Protein AF-A0A0E2ZHQ4-F1 (afdb_monomer_lite)

Organism: NCBI:txid314279

Structure (mmCIF, N/CA/C/O backbone):
data_AF-A0A0E2ZHQ4-F1
#
_entry.id   AF-A0A0E2ZHQ4-F1
#
loop_
_atom_site.group_PDB
_atom_site.id
_atom_site.type_symbol
_atom_site.label_atom_id
_atom_site.label_alt_id
_atom_site.label_comp_id
_atom_site.label_asym_id
_atom_site.label_entity_id
_atom_site.label_seq_id
_atom_site.pdbx_PDB_ins_code
_atom_site.Cartn_x
_atom_site.Cartn_y
_atom_site.Cartn_z
_atom_site.occupancy
_atom_site.B_iso_or_equiv
_atom_site.auth_seq_id
_atom_site.auth_comp_id
_atom_site.auth_asym_id
_atom_site.auth_atom_id
_atom_site.pdbx_PDB_model_num
ATOM 1 N N . ASP A 1 1 ? 1.104 2.412 -26.056 1.00 55.1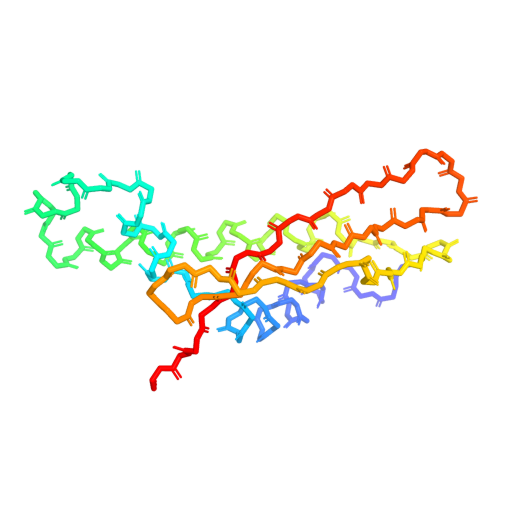2 1 ASP A N 1
ATOM 2 C CA . ASP A 1 1 ? 0.575 2.002 -24.739 1.00 55.12 1 ASP A CA 1
ATOM 3 C C . ASP A 1 1 ? -0.666 1.141 -24.895 1.00 55.12 1 ASP A C 1
ATOM 5 O O . ASP A 1 1 ? -1.694 1.639 -25.334 1.00 55.12 1 ASP A O 1
ATOM 9 N N . GLU A 1 2 ? -0.564 -0.157 -24.598 1.00 70.81 2 GLU A N 1
ATOM 10 C CA . GLU A 1 2 ? -1.557 -1.171 -25.008 1.00 70.81 2 GLU A CA 1
ATOM 11 C C . GLU A 1 2 ? -2.869 -1.199 -24.201 1.00 70.81 2 GLU A C 1
ATOM 13 O O . GLU A 1 2 ? -3.868 -1.688 -24.716 1.00 70.81 2 GLU A O 1
ATOM 18 N N . LEU A 1 3 ? -2.917 -0.675 -22.967 1.00 82.81 3 LEU A N 1
ATOM 19 C CA . LEU A 1 3 ? -4.096 -0.833 -22.086 1.00 82.81 3 LEU A CA 1
ATOM 20 C C . LEU A 1 3 ? -4.887 0.459 -21.801 1.00 82.81 3 LEU A C 1
ATOM 22 O O . LEU A 1 3 ? -6.056 0.393 -21.413 1.00 82.81 3 LEU A O 1
ATOM 26 N N . GLY A 1 4 ? -4.276 1.640 -21.958 1.00 90.81 4 GLY A N 1
ATOM 27 C CA . GLY A 1 4 ? -4.854 2.916 -21.505 1.00 90.81 4 GLY A CA 1
ATOM 28 C C . GLY A 1 4 ? -5.146 2.965 -19.991 1.00 90.81 4 GLY A C 1
ATOM 29 O O . GLY A 1 4 ? -4.977 1.985 -19.268 1.00 90.81 4 GLY A O 1
ATOM 30 N N . TYR A 1 5 ? -5.600 4.111 -19.470 1.00 92.88 5 TYR A N 1
ATOM 31 C CA . TYR A 1 5 ? -5.848 4.264 -18.023 1.00 92.88 5 TYR A CA 1
ATOM 32 C C . TYR A 1 5 ? -6.898 3.279 -17.485 1.00 92.88 5 TYR A C 1
ATOM 34 O O . TYR A 1 5 ? -6.701 2.664 -16.440 1.00 92.88 5 TYR A O 1
ATOM 42 N N . ARG A 1 6 ? -7.999 3.081 -18.223 1.00 94.06 6 ARG A N 1
ATOM 43 C CA . ARG A 1 6 ? -9.069 2.161 -17.817 1.00 94.06 6 ARG A CA 1
ATOM 44 C C . ARG A 1 6 ? -8.594 0.707 -17.760 1.00 94.06 6 ARG A C 1
ATOM 46 O O . ARG A 1 6 ? -8.867 0.039 -16.770 1.00 94.06 6 ARG A O 1
ATOM 53 N N . GLY A 1 7 ? -7.855 0.236 -18.766 1.00 94.88 7 GLY A N 1
ATOM 54 C CA . GLY A 1 7 ? -7.308 -1.122 -18.743 1.00 94.88 7 GLY A CA 1
ATOM 55 C C . GLY A 1 7 ? -6.313 -1.314 -17.597 1.00 94.88 7 GLY A C 1
ATOM 56 O O . GLY A 1 7 ? -6.322 -2.349 -16.936 1.00 94.88 7 GLY A O 1
ATOM 57 N N . ARG A 1 8 ? -5.515 -0.286 -17.274 1.00 95.00 8 ARG A N 1
ATOM 58 C CA . ARG A 1 8 ? -4.638 -0.312 -16.093 1.00 95.00 8 ARG A CA 1
ATOM 59 C C . ARG A 1 8 ? -5.409 -0.337 -14.7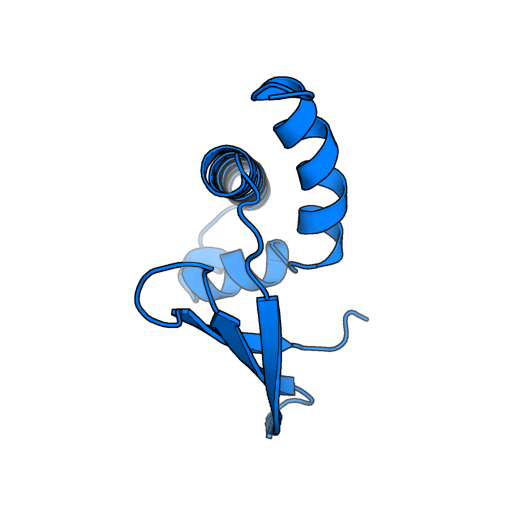75 1.00 95.00 8 ARG A C 1
ATOM 61 O O . ARG A 1 8 ? -5.015 -1.075 -13.880 1.00 95.00 8 ARG A O 1
ATOM 68 N N . LEU A 1 9 ? -6.510 0.405 -14.641 1.00 95.88 9 LEU A N 1
ATOM 69 C CA . LEU A 1 9 ? -7.388 0.306 -13.466 1.00 95.88 9 LEU A CA 1
ATOM 70 C C . LEU A 1 9 ? -7.930 -1.118 -13.287 1.00 95.88 9 LEU A C 1
ATOM 72 O O . LEU A 1 9 ? -7.877 -1.664 -12.182 1.00 95.88 9 LEU A O 1
ATOM 76 N N . GLU A 1 10 ? -8.430 -1.720 -14.367 1.00 95.94 10 GLU A N 1
ATOM 77 C CA . GLU A 1 10 ? -8.970 -3.085 -14.365 1.00 95.94 10 GLU A CA 1
ATOM 78 C C . GLU A 1 10 ? -7.886 -4.112 -13.990 1.00 95.94 10 GLU A C 1
ATOM 80 O O . GLU A 1 10 ? -8.135 -4.990 -13.163 1.00 95.94 10 GLU A O 1
ATOM 85 N N . LEU A 1 11 ? -6.659 -3.943 -14.497 1.00 94.62 11 LEU A N 1
ATOM 86 C CA . LEU A 1 11 ? -5.505 -4.780 -14.156 1.00 94.62 11 LEU A CA 1
ATOM 87 C C . LEU A 1 11 ? -5.053 -4.615 -12.693 1.00 94.62 11 LEU A C 1
ATOM 89 O O . LEU A 1 11 ? -4.788 -5.603 -12.008 1.00 94.62 11 LEU A O 1
ATOM 93 N N . MET A 1 12 ? -4.961 -3.376 -12.201 1.00 95.44 12 MET A N 1
ATOM 94 C CA . MET A 1 12 ? -4.427 -3.072 -10.867 1.00 95.44 12 MET A CA 1
ATOM 95 C C . MET A 1 12 ? -5.400 -3.434 -9.745 1.00 95.44 12 MET A C 1
ATOM 97 O O . MET A 1 12 ? -4.965 -3.824 -8.662 1.00 95.44 12 MET A O 1
ATOM 101 N N . THR A 1 13 ? -6.710 -3.350 -9.989 1.00 97.00 13 THR A N 1
ATOM 102 C CA . THR A 1 13 ? -7.749 -3.620 -8.981 1.00 97.00 13 THR A CA 1
ATOM 103 C C . THR A 1 13 ? -7.549 -4.953 -8.236 1.00 97.00 13 THR A C 1
ATOM 105 O O . THR A 1 13 ? -7.414 -4.928 -7.008 1.00 97.00 13 THR A O 1
ATOM 108 N N . PRO A 1 14 ? -7.487 -6.127 -8.901 1.00 97.12 14 PRO A N 1
ATOM 109 C CA . PRO A 1 14 ? -7.306 -7.403 -8.206 1.00 97.12 14 PRO A CA 1
ATOM 110 C C . PRO A 1 14 ? -5.921 -7.553 -7.558 1.00 97.12 14 PRO A C 1
ATOM 112 O O . PRO A 1 14 ? -5.795 -8.254 -6.554 1.00 97.12 14 PRO A O 1
ATOM 115 N N . ILE A 1 15 ? -4.889 -6.899 -8.102 1.00 96.00 15 ILE A N 1
ATOM 116 C CA . ILE A 1 15 ? -3.519 -6.954 -7.575 1.00 96.00 15 ILE A CA 1
ATOM 117 C C . ILE A 1 15 ? -3.442 -6.202 -6.247 1.00 96.00 15 ILE A C 1
ATOM 119 O O . ILE A 1 15 ? -2.989 -6.763 -5.247 1.00 96.00 15 ILE A O 1
ATOM 123 N N . ILE A 1 16 ? -3.924 -4.958 -6.208 1.00 96.19 16 ILE A N 1
ATOM 124 C CA . ILE A 1 16 ? -3.923 -4.134 -4.996 1.00 96.19 16 ILE A CA 1
ATOM 125 C C . ILE A 1 16 ? -4.817 -4.758 -3.926 1.00 96.19 16 ILE A C 1
ATOM 127 O O . ILE A 1 16 ? -4.379 -4.898 -2.788 1.00 96.19 16 ILE A O 1
ATOM 131 N N . ASN A 1 17 ? -6.008 -5.240 -4.297 1.00 95.38 17 ASN A N 1
ATOM 132 C CA . ASN A 1 17 ? -6.923 -5.890 -3.355 1.00 95.38 17 ASN A CA 1
ATOM 133 C C . ASN A 1 17 ? -6.341 -7.147 -2.689 1.00 95.38 17 ASN A C 1
ATOM 135 O O . ASN A 1 17 ? -6.757 -7.480 -1.584 1.00 95.38 17 ASN A O 1
ATOM 139 N N . ARG A 1 18 ? -5.412 -7.854 -3.346 1.00 94.94 18 ARG A N 1
ATOM 140 C CA . ARG A 1 18 ? -4.758 -9.052 -2.794 1.00 94.94 18 ARG A CA 1
ATOM 141 C C . ARG A 1 18 ? -3.491 -8.732 -2.004 1.00 94.94 18 ARG A C 1
ATOM 143 O O . ARG A 1 18 ? -3.175 -9.433 -1.052 1.00 94.94 18 ARG A O 1
ATOM 150 N N . SER A 1 19 ? -2.730 -7.738 -2.450 1.00 94.12 19 SER A N 1
ATOM 151 C CA . SER A 1 19 ? -1.392 -7.448 -1.918 1.00 94.12 19 SER A CA 1
ATOM 152 C C . SER A 1 19 ? -1.390 -6.465 -0.751 1.00 94.12 19 SER A C 1
ATOM 154 O O . SER A 1 19 ? -0.446 -6.473 0.034 1.00 94.12 19 SER A O 1
ATOM 156 N N . HIS A 1 20 ? -2.421 -5.626 -0.629 1.00 95.50 20 HIS A N 1
ATOM 157 C CA . HIS A 1 20 ? -2.511 -4.602 0.405 1.00 95.50 20 HIS A CA 1
ATOM 158 C C . HIS A 1 20 ? -3.709 -4.874 1.319 1.00 95.50 20 HIS A C 1
ATOM 160 O O . HIS A 1 20 ? -4.857 -4.838 0.872 1.00 95.50 20 HIS A O 1
ATOM 166 N N . ASP A 1 21 ? -3.455 -5.070 2.615 1.00 96.12 21 ASP A N 1
ATOM 167 C CA . ASP A 1 21 ? -4.507 -5.073 3.638 1.00 96.12 21 ASP A CA 1
ATOM 168 C C . ASP A 1 21 ? -4.967 -3.629 3.899 1.00 96.12 21 ASP A C 1
ATOM 170 O O . ASP A 1 21 ? -4.559 -2.968 4.857 1.00 96.12 21 ASP A O 1
ATOM 174 N N . ILE A 1 22 ? -5.790 -3.117 2.980 1.00 96.75 22 ILE A N 1
ATOM 175 C CA . ILE A 1 22 ? -6.328 -1.753 3.015 1.00 96.75 22 ILE A CA 1
ATOM 176 C C . ILE A 1 22 ? -7.070 -1.477 4.325 1.00 96.75 22 ILE A C 1
ATOM 178 O O . ILE A 1 22 ? -6.955 -0.380 4.875 1.00 96.75 22 ILE A O 1
ATOM 182 N N . ASP A 1 23 ? -7.776 -2.471 4.854 1.00 95.38 23 ASP A N 1
ATOM 183 C CA . ASP A 1 23 ? -8.556 -2.337 6.076 1.00 95.38 23 ASP A CA 1
ATOM 184 C C . ASP A 1 23 ? -7.626 -2.118 7.282 1.00 95.38 23 ASP A C 1
ATOM 186 O O . ASP A 1 23 ? -7.876 -1.267 8.138 1.00 95.38 23 ASP A O 1
ATOM 190 N N . THR A 1 24 ? -6.510 -2.846 7.352 1.00 95.19 24 THR A N 1
ATOM 191 C CA . THR A 1 24 ? -5.494 -2.651 8.396 1.00 95.19 24 THR A CA 1
ATOM 192 C C . THR A 1 24 ? -4.700 -1.364 8.194 1.00 95.19 24 THR A C 1
ATOM 194 O O . THR A 1 24 ? -4.404 -0.672 9.174 1.00 95.19 24 THR A O 1
ATOM 197 N N . ILE A 1 25 ? -4.400 -0.991 6.948 1.00 96.12 25 ILE A N 1
ATOM 198 C CA . ILE A 1 25 ? -3.707 0.261 6.624 1.00 96.12 25 ILE A CA 1
ATOM 199 C C . ILE A 1 25 ? -4.538 1.462 7.082 1.00 96.12 25 ILE A C 1
ATOM 201 O O . ILE A 1 25 ? -4.021 2.312 7.807 1.00 96.12 25 ILE A O 1
ATOM 205 N N . ILE A 1 26 ? -5.827 1.531 6.734 1.00 97.12 26 ILE A N 1
ATOM 206 C CA . ILE A 1 26 ? -6.656 2.695 7.072 1.00 97.12 26 ILE A CA 1
ATOM 207 C C . ILE A 1 26 ? -6.894 2.814 8.583 1.00 97.12 26 ILE A C 1
ATOM 209 O O . ILE A 1 26 ? -6.819 3.916 9.132 1.00 97.12 26 ILE A O 1
ATOM 213 N N . ARG A 1 27 ? -7.073 1.682 9.282 1.00 96.31 27 ARG A N 1
ATOM 214 C CA . ARG A 1 27 ? -7.119 1.644 10.754 1.00 96.31 27 ARG A CA 1
ATOM 215 C C . ARG A 1 27 ? -5.824 2.170 11.369 1.00 96.31 27 ARG A C 1
ATOM 217 O O . ARG A 1 27 ? -5.870 2.920 12.340 1.00 96.31 27 ARG A O 1
ATOM 224 N N . SER A 1 28 ? -4.681 1.811 10.787 1.00 95.31 28 SER A N 1
ATOM 225 C CA . SER A 1 28 ? -3.364 2.264 11.247 1.00 95.31 28 SER A CA 1
ATOM 226 C C . SER A 1 28 ? -3.146 3.763 11.005 1.00 95.31 28 SER A C 1
ATOM 228 O O . SER A 1 28 ? -2.621 4.439 11.883 1.00 95.31 28 SER A O 1
ATOM 230 N N . ILE A 1 29 ? -3.595 4.297 9.861 1.00 96.38 29 ILE A N 1
ATOM 231 C CA . ILE A 1 29 ? -3.534 5.735 9.532 1.00 96.38 29 ILE A CA 1
ATOM 232 C C . ILE A 1 29 ? -4.384 6.562 10.503 1.00 96.38 29 ILE A C 1
ATOM 234 O O . ILE A 1 29 ? -3.945 7.606 10.983 1.00 96.38 29 ILE A O 1
ATOM 238 N N . LEU A 1 30 ? -5.608 6.114 10.794 1.00 97.38 30 LEU A N 1
ATOM 239 C CA . LEU A 1 30 ? -6.552 6.866 11.628 1.00 97.38 30 LEU A CA 1
ATOM 240 C C . LEU A 1 30 ? -6.299 6.691 13.130 1.00 97.38 30 LEU A C 1
ATOM 242 O O . LEU A 1 30 ? -6.685 7.554 13.927 1.00 97.38 30 LEU A O 1
ATOM 246 N N . GLY A 1 31 ? -5.663 5.587 13.529 1.00 97.19 31 GLY A N 1
ATOM 247 C CA . GLY A 1 31 ? -5.362 5.273 14.921 1.00 97.19 31 GLY A CA 1
ATOM 248 C C . GLY A 1 31 ? -6.612 5.339 15.801 1.00 97.19 31 GLY A C 1
ATOM 249 O O . GLY A 1 31 ? -7.672 4.820 15.454 1.00 97.19 31 GLY A O 1
ATOM 250 N N . ALA A 1 32 ? -6.519 6.035 16.937 1.00 97.38 32 ALA A N 1
ATOM 251 C CA . ALA A 1 32 ? -7.631 6.169 17.881 1.00 97.38 32 ALA A CA 1
ATOM 252 C C . ALA A 1 32 ? -8.880 6.851 17.288 1.00 97.38 32 ALA A C 1
ATOM 254 O O . ALA A 1 32 ? -9.982 6.648 17.798 1.00 97.38 32 ALA A O 1
ATOM 255 N N . ASN A 1 33 ? -8.739 7.643 16.215 1.00 97.75 33 ASN A N 1
ATOM 256 C CA . ASN A 1 33 ? -9.885 8.293 15.577 1.00 97.75 33 ASN A CA 1
ATOM 257 C C . ASN A 1 33 ? -10.776 7.307 14.815 1.00 97.75 33 ASN A C 1
ATOM 259 O O . ASN A 1 33 ? -11.944 7.620 14.615 1.00 97.75 33 ASN A O 1
ATOM 263 N N . TRP A 1 34 ? -10.280 6.114 14.459 1.00 97.94 34 TRP A N 1
ATOM 264 C CA . TRP A 1 34 ? -11.105 5.057 13.864 1.00 97.94 34 TRP A CA 1
ATOM 265 C C . TRP A 1 34 ? -12.330 4.737 14.728 1.00 97.94 34 TRP A C 1
ATOM 267 O O . TRP A 1 34 ? -13.447 4.650 14.229 1.00 97.94 34 TRP A O 1
ATOM 277 N N . ASN A 1 35 ? -12.133 4.661 16.046 1.00 96.88 35 ASN A N 1
ATOM 278 C CA . ASN A 1 35 ? -13.182 4.311 17.005 1.00 96.88 35 ASN A CA 1
ATOM 279 C C . ASN A 1 35 ? -14.227 5.419 17.209 1.00 96.88 35 ASN A C 1
ATOM 281 O O . ASN A 1 35 ? -15.221 5.195 17.891 1.00 96.88 35 ASN A O 1
ATOM 285 N N . LYS A 1 36 ? -13.996 6.618 16.660 1.00 97.94 36 LYS A N 1
ATOM 286 C CA . LYS A 1 36 ? -14.968 7.720 16.676 1.00 97.94 36 LYS A CA 1
ATOM 287 C C . LYS A 1 36 ? -15.907 7.684 15.472 1.00 97.94 36 LYS A C 1
ATOM 289 O O . LYS A 1 36 ? -16.888 8.418 15.468 1.00 97.94 36 LYS A O 1
ATOM 294 N N . LEU A 1 37 ? -15.573 6.890 14.455 1.00 98.12 37 LEU A N 1
ATOM 295 C CA . LEU A 1 37 ? -16.372 6.743 13.249 1.00 98.12 37 LEU A CA 1
ATOM 296 C C . LEU A 1 37 ? -17.450 5.685 13.467 1.00 98.12 37 LEU A C 1
ATOM 298 O O . LEU A 1 37 ? -17.166 4.621 14.025 1.00 98.12 37 LEU A O 1
ATOM 302 N N . ASP A 1 38 ? -18.658 5.952 12.980 1.00 98.31 38 ASP A N 1
ATOM 303 C CA . ASP A 1 38 ? -19.688 4.920 12.868 1.00 98.31 38 ASP A CA 1
ATOM 304 C C . ASP A 1 38 ? -19.369 3.920 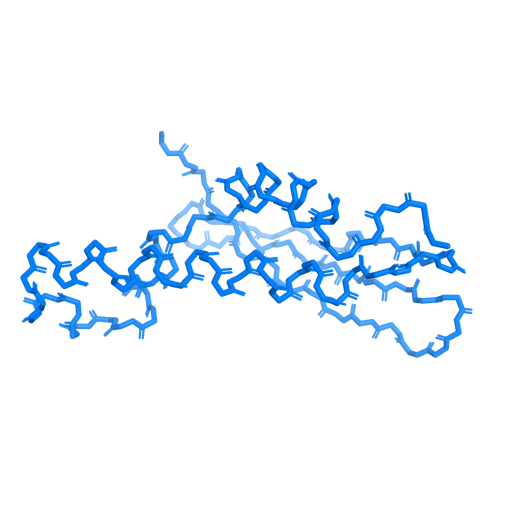11.736 1.00 98.31 38 ASP A C 1
ATOM 306 O O . ASP A 1 38 ? -18.420 4.088 10.964 1.00 98.31 38 ASP A O 1
ATOM 310 N N . GLY A 1 39 ? -20.157 2.845 11.640 1.00 97.69 39 GLY A N 1
ATOM 311 C CA . GLY A 1 39 ? -19.923 1.786 10.654 1.00 97.69 39 GLY A CA 1
ATOM 312 C C . GLY A 1 39 ? -19.997 2.265 9.199 1.00 97.69 39 GLY A C 1
ATOM 313 O O . GLY A 1 39 ? -19.215 1.805 8.365 1.00 97.69 39 GLY A O 1
ATOM 314 N N . GLU A 1 40 ? -20.879 3.218 8.890 1.00 98.44 40 GLU A N 1
ATOM 315 C CA . GLU A 1 40 ? -21.012 3.766 7.537 1.00 98.44 40 GLU A CA 1
ATOM 316 C C . GLU A 1 40 ? -19.784 4.609 7.178 1.00 98.44 40 GLU A C 1
ATOM 318 O O . GLU A 1 40 ? -19.208 4.469 6.096 1.00 98.44 40 GLU A O 1
ATOM 323 N N . GLN A 1 41 ? -19.322 5.443 8.108 1.00 98.44 41 GLN A N 1
ATOM 324 C CA . GLN A 1 41 ? -18.122 6.256 7.952 1.00 98.44 41 GLN A CA 1
ATOM 325 C C . GLN A 1 41 ? -16.871 5.389 7.786 1.00 98.44 41 GLN A C 1
ATOM 327 O O . GLN A 1 41 ? -16.064 5.658 6.892 1.00 98.44 41 GLN A O 1
ATOM 332 N N . GLN A 1 42 ? -16.731 4.330 8.591 1.00 98.44 42 GLN A N 1
ATOM 333 C CA . GLN A 1 42 ? -15.647 3.348 8.483 1.00 98.44 42 GLN A CA 1
ATOM 334 C C . GLN A 1 42 ? -15.637 2.661 7.113 1.00 98.44 42 GLN A C 1
ATOM 336 O O . GLN A 1 42 ? -14.588 2.565 6.470 1.00 98.44 42 GLN A O 1
ATOM 341 N N . GLN A 1 43 ? -16.799 2.226 6.623 1.00 98.38 43 GLN A N 1
ATOM 342 C CA . GLN A 1 43 ? -16.909 1.615 5.300 1.00 98.38 43 GLN A CA 1
ATOM 343 C C . GLN A 1 43 ? -16.557 2.618 4.194 1.00 98.38 43 GLN A C 1
ATOM 345 O O . GLN A 1 43 ? -15.757 2.319 3.306 1.00 98.38 43 GLN A O 1
ATOM 350 N N . LYS A 1 44 ? -17.112 3.832 4.263 1.00 98.44 44 LYS A N 1
ATOM 351 C CA . LYS A 1 44 ? -16.926 4.867 3.243 1.00 98.44 44 LYS A CA 1
ATOM 352 C C . LYS A 1 44 ? -15.471 5.304 3.122 1.00 98.44 44 LYS A C 1
ATOM 354 O O . LYS A 1 44 ? -14.977 5.440 2.000 1.00 98.44 44 LYS A O 1
ATOM 359 N N . ILE A 1 45 ? -14.774 5.513 4.240 1.00 98.12 45 ILE A N 1
ATOM 360 C CA . ILE A 1 45 ? -13.360 5.908 4.210 1.00 98.12 45 ILE A CA 1
ATOM 361 C C . ILE A 1 45 ? -12.473 4.780 3.682 1.00 98.12 45 ILE A C 1
ATOM 363 O O . ILE A 1 45 ? -11.594 5.037 2.860 1.00 98.12 45 ILE A O 1
ATOM 367 N N . THR A 1 46 ? -12.754 3.534 4.073 1.00 98.25 46 THR A N 1
ATOM 368 C CA . THR A 1 46 ? -12.017 2.352 3.605 1.00 98.25 46 THR A CA 1
ATOM 369 C C . THR A 1 46 ? -12.163 2.182 2.095 1.00 98.25 46 THR A C 1
ATOM 371 O O . THR A 1 46 ? -11.166 2.059 1.384 1.00 98.25 46 THR A O 1
ATOM 374 N N . GLU A 1 47 ? -13.391 2.257 1.578 1.00 98.31 47 GLU A N 1
ATOM 375 C CA . GLU A 1 47 ? -13.656 2.109 0.145 1.00 98.31 47 GLU A CA 1
ATOM 376 C C . GLU A 1 47 ? -13.079 3.271 -0.674 1.00 98.31 47 GLU A C 1
ATOM 378 O O . GLU A 1 47 ? -12.519 3.073 -1.753 1.00 98.31 47 GLU A O 1
ATOM 383 N N . THR A 1 48 ? -13.155 4.495 -0.149 1.00 98.38 48 THR A N 1
ATOM 384 C CA . THR A 1 48 ? -12.556 5.665 -0.806 1.00 98.38 48 THR A CA 1
ATOM 385 C C . THR A 1 48 ? -11.037 5.527 -0.882 1.00 98.38 48 THR A C 1
ATOM 387 O O . THR A 1 48 ? -10.448 5.756 -1.939 1.00 98.38 48 THR A O 1
ATOM 390 N N . PHE A 1 49 ? -10.399 5.094 0.207 1.00 98.19 49 PHE A N 1
ATOM 391 C CA . PHE A 1 49 ? -8.956 4.876 0.244 1.00 98.19 49 PHE A CA 1
ATOM 392 C C . PHE A 1 49 ? -8.516 3.731 -0.682 1.00 98.19 49 PHE A C 1
ATOM 394 O O . PHE A 1 49 ? -7.497 3.850 -1.367 1.00 98.19 49 PHE A O 1
ATOM 401 N N . ARG A 1 50 ? -9.309 2.654 -0.772 1.00 98.19 50 ARG A N 1
ATOM 402 C CA . ARG A 1 50 ? -9.094 1.548 -1.718 1.00 98.19 50 ARG A CA 1
ATOM 403 C C . ARG A 1 50 ? -9.091 2.050 -3.162 1.00 98.19 50 ARG A C 1
ATOM 405 O O . ARG A 1 50 ? -8.130 1.807 -3.890 1.00 98.19 50 ARG A O 1
ATOM 412 N N . LYS A 1 51 ? -10.120 2.808 -3.557 1.00 98.06 51 LYS A N 1
ATOM 413 C CA . LYS A 1 51 ? -10.224 3.401 -4.902 1.00 98.06 51 LYS A CA 1
ATOM 414 C C . LYS A 1 51 ? -9.066 4.347 -5.202 1.00 98.06 51 LYS A C 1
ATOM 416 O O . LYS A 1 51 ? -8.475 4.251 -6.274 1.00 98.06 51 LYS A O 1
ATOM 421 N N . LEU A 1 52 ? -8.717 5.217 -4.253 1.00 97.94 52 LEU A N 1
ATOM 422 C CA . LEU A 1 52 ? -7.594 6.144 -4.400 1.00 97.94 52 LEU A CA 1
ATOM 423 C C . LEU A 1 52 ? -6.270 5.399 -4.602 1.00 97.94 52 LEU A C 1
ATOM 425 O O . LEU A 1 52 ? -5.489 5.762 -5.480 1.00 97.94 52 LEU A O 1
ATOM 429 N N . SER A 1 53 ? -6.034 4.339 -3.826 1.00 97.31 53 SER A N 1
ATOM 430 C CA . SER A 1 53 ? -4.831 3.511 -3.943 1.00 97.31 53 SER A CA 1
ATOM 431 C C . SER A 1 53 ? -4.742 2.885 -5.334 1.00 97.31 53 SER A C 1
ATOM 433 O O . SER A 1 53 ? -3.747 3.075 -6.027 1.00 97.31 53 SER A O 1
ATOM 435 N N . ILE A 1 54 ? -5.808 2.222 -5.794 1.00 97.94 54 ILE A N 1
ATOM 436 C CA . ILE A 1 54 ? -5.862 1.608 -7.132 1.00 97.94 54 ILE A CA 1
ATOM 437 C C . ILE A 1 54 ? -5.616 2.652 -8.230 1.00 97.94 54 ILE A C 1
ATOM 439 O O . ILE A 1 54 ? -4.801 2.419 -9.121 1.00 97.94 54 ILE A O 1
ATOM 443 N N . ALA A 1 55 ? -6.273 3.812 -8.147 1.00 97.31 55 ALA A N 1
ATOM 444 C CA . ALA A 1 55 ? -6.103 4.896 -9.111 1.00 97.31 55 ALA A CA 1
ATOM 445 C C . ALA A 1 55 ? -4.661 5.420 -9.149 1.00 97.31 55 ALA A C 1
ATOM 447 O O . ALA A 1 55 ? -4.115 5.606 -10.233 1.00 97.31 55 ALA A O 1
ATOM 448 N N . THR A 1 56 ? -4.033 5.581 -7.982 1.00 96.31 56 THR A N 1
ATOM 449 C CA . THR A 1 56 ? -2.644 6.047 -7.860 1.00 96.31 56 THR A CA 1
ATOM 450 C C . THR A 1 56 ? -1.666 5.054 -8.491 1.00 96.31 56 THR A C 1
ATOM 452 O O . THR A 1 56 ? -0.746 5.455 -9.198 1.00 96.31 56 THR A O 1
ATOM 455 N N . TYR A 1 57 ? -1.859 3.749 -8.279 1.00 94.50 57 TYR A N 1
ATOM 456 C CA . TYR A 1 57 ? -1.026 2.728 -8.920 1.00 94.50 57 TYR A CA 1
ATOM 457 C C . TYR A 1 57 ? -1.263 2.667 -10.437 1.00 94.50 57 TYR A C 1
ATOM 459 O O . TYR A 1 57 ? -0.302 2.613 -11.196 1.00 94.50 57 TYR A O 1
ATOM 467 N N . ALA A 1 58 ? -2.513 2.743 -10.902 1.00 95.38 58 ALA A N 1
ATOM 468 C CA . ALA A 1 58 ? -2.827 2.754 -12.335 1.00 95.38 58 ALA A CA 1
ATOM 469 C C . ALA A 1 58 ? -2.302 4.003 -13.071 1.00 95.38 58 ALA A C 1
ATOM 471 O O . ALA A 1 58 ? -2.038 3.947 -14.275 1.00 95.38 58 ALA A O 1
ATOM 472 N N . GLU A 1 59 ? -2.170 5.127 -12.364 1.00 94.00 59 GLU A N 1
ATOM 473 C CA . GLU A 1 59 ? -1.530 6.346 -12.863 1.00 94.00 59 GLU A CA 1
ATOM 474 C C . GLU A 1 59 ? -0.004 6.204 -12.915 1.00 94.00 59 GLU A C 1
ATOM 476 O O . GLU A 1 59 ? 0.596 6.544 -13.927 1.00 94.00 59 GLU A O 1
ATOM 481 N N . ARG A 1 60 ? 0.620 5.682 -11.850 1.00 89.69 60 ARG A N 1
ATOM 482 C CA . ARG A 1 60 ? 2.087 5.628 -11.716 1.00 89.69 60 ARG A CA 1
ATOM 483 C C . ARG A 1 60 ? 2.758 4.490 -12.479 1.00 89.69 60 ARG A C 1
ATOM 485 O O . ARG A 1 60 ? 3.916 4.625 -12.846 1.00 89.69 60 ARG A O 1
ATOM 492 N N . PHE A 1 61 ? 2.067 3.373 -12.683 1.00 86.94 61 PHE A N 1
ATOM 493 C CA . PHE A 1 61 ? 2.569 2.225 -13.443 1.00 86.94 61 PHE A CA 1
ATOM 494 C C . PHE A 1 61 ? 1.979 2.245 -14.856 1.00 86.94 61 PHE A C 1
ATOM 496 O O . PHE A 1 61 ? 1.265 1.327 -15.264 1.00 86.94 61 PHE A O 1
ATOM 503 N N . ASP A 1 62 ? 2.209 3.343 -15.577 1.00 87.38 62 ASP A N 1
ATOM 504 C CA . ASP A 1 62 ? 1.697 3.554 -16.931 1.00 87.38 62 ASP A CA 1
ATOM 505 C C . ASP A 1 62 ? 2.624 3.023 -18.029 1.00 87.38 62 ASP A C 1
ATOM 507 O O . ASP A 1 62 ? 2.144 2.756 -19.135 1.00 87.38 62 ASP A O 1
ATOM 511 N N . ARG A 1 63 ? 3.906 2.825 -17.709 1.00 84.12 63 ARG A N 1
ATOM 512 C CA . ARG A 1 63 ? 4.964 2.370 -18.611 1.00 84.12 63 ARG A CA 1
ATOM 513 C C . ARG A 1 63 ? 5.912 1.384 -17.931 1.00 84.12 63 ARG A C 1
ATOM 515 O O . ARG A 1 63 ? 5.989 1.306 -16.708 1.00 84.12 63 ARG A O 1
ATOM 522 N N . TYR A 1 64 ? 6.590 0.612 -18.772 1.00 85.75 64 TYR A N 1
ATOM 523 C CA . TYR A 1 64 ? 7.671 -0.290 -18.401 1.00 85.75 64 TYR A CA 1
ATOM 524 C C . TYR A 1 64 ? 8.811 -0.080 -19.394 1.00 85.75 64 TYR A C 1
ATOM 526 O O . TYR A 1 64 ? 8.642 -0.327 -20.589 1.00 85.75 64 TYR A O 1
ATOM 534 N N . GLU A 1 65 ? 9.949 0.393 -18.904 1.00 87.56 65 GLU A N 1
ATOM 535 C CA . GLU A 1 65 ? 11.124 0.759 -19.703 1.00 87.56 65 GLU A CA 1
ATOM 536 C C . GLU A 1 65 ? 12.335 -0.141 -19.392 1.00 87.56 65 GLU A C 1
ATOM 538 O O . GLU A 1 65 ? 13.465 0.162 -19.766 1.00 87.56 65 GLU A O 1
ATOM 543 N N . GLY A 1 66 ? 12.104 -1.287 -18.741 1.00 88.75 66 GLY A N 1
ATOM 544 C CA . GLY A 1 66 ? 13.144 -2.262 -18.392 1.00 88.75 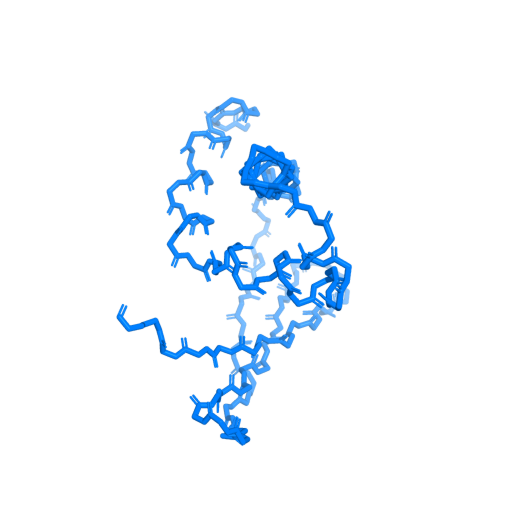66 GLY A CA 1
ATOM 545 C C . GLY A 1 66 ? 13.550 -2.227 -16.920 1.00 88.75 66 GLY A C 1
ATOM 546 O O . GLY A 1 66 ? 14.600 -2.758 -16.553 1.00 88.75 66 GLY A O 1
ATOM 547 N N . GLU A 1 67 ? 12.730 -1.616 -16.066 1.00 92.50 67 GLU A N 1
ATOM 548 C CA . GLU A 1 67 ? 12.977 -1.541 -14.635 1.00 92.50 67 GLU A CA 1
ATOM 549 C C . GLU A 1 67 ? 13.023 -2.944 -14.007 1.00 92.50 67 GLU A C 1
ATOM 551 O O . GLU A 1 67 ? 12.335 -3.884 -14.423 1.00 92.50 67 GLU A O 1
ATOM 556 N N . ARG A 1 68 ? 13.851 -3.107 -12.975 1.00 93.81 68 ARG A N 1
ATOM 557 C CA . ARG A 1 68 ? 14.041 -4.375 -12.262 1.00 93.81 68 ARG A CA 1
ATOM 558 C C . ARG A 1 68 ? 13.691 -4.218 -10.798 1.00 93.81 68 ARG A C 1
ATOM 560 O O . ARG A 1 68 ? 14.075 -3.243 -10.163 1.00 93.81 68 ARG A O 1
ATOM 567 N N . PHE A 1 69 ? 13.004 -5.210 -10.249 1.00 94.12 69 PHE A N 1
ATOM 568 C CA . PHE A 1 69 ? 12.663 -5.240 -8.834 1.00 94.12 69 PHE A CA 1
ATOM 569 C C . PHE A 1 69 ? 13.537 -6.256 -8.097 1.00 94.12 69 PHE A C 1
ATOM 571 O O . PHE A 1 69 ? 13.558 -7.434 -8.454 1.00 94.12 69 PHE A O 1
ATOM 578 N N . GLU A 1 70 ? 14.258 -5.812 -7.071 1.00 96.62 70 GLU A N 1
ATOM 579 C CA . GLU A 1 70 ? 15.185 -6.643 -6.300 1.00 96.62 70 GLU A CA 1
ATOM 580 C C . GLU A 1 70 ? 14.820 -6.646 -4.817 1.00 96.62 70 GLU A C 1
ATOM 582 O O . GLU A 1 70 ? 14.654 -5.590 -4.212 1.00 96.62 70 GLU A O 1
ATOM 587 N N . VAL A 1 71 ? 14.740 -7.832 -4.207 1.00 97.25 71 VAL A N 1
ATOM 588 C CA . VAL A 1 71 ? 14.604 -7.977 -2.750 1.00 97.25 71 VAL A CA 1
ATOM 589 C C . VAL A 1 71 ? 15.997 -7.987 -2.132 1.00 97.25 71 VAL A C 1
ATOM 591 O O . VAL A 1 71 ? 16.802 -8.864 -2.433 1.00 97.25 71 VAL A O 1
ATOM 594 N N . ILE A 1 72 ? 16.264 -7.025 -1.255 1.00 97.62 72 ILE A N 1
ATOM 595 C CA . ILE A 1 72 ? 17.571 -6.807 -0.627 1.00 97.62 72 ILE A CA 1
ATOM 596 C C . ILE A 1 72 ? 17.687 -7.569 0.690 1.00 97.62 72 ILE A C 1
ATOM 598 O O . ILE A 1 72 ? 18.708 -8.188 0.970 1.00 97.62 72 ILE A O 1
ATOM 602 N N . GLU A 1 73 ? 16.643 -7.519 1.515 1.00 96.81 73 GLU A N 1
ATOM 603 C CA . GLU A 1 73 ? 16.662 -8.112 2.850 1.00 96.81 73 GLU A CA 1
ATOM 604 C C . GLU A 1 73 ? 15.259 -8.564 3.252 1.00 96.81 73 GLU A C 1
ATOM 606 O O . GLU A 1 73 ? 14.263 -7.909 2.933 1.00 96.81 73 GLU A O 1
ATOM 611 N N . ARG A 1 74 ? 15.187 -9.665 4.006 1.00 97.50 74 ARG A N 1
ATOM 612 C CA . ARG A 1 74 ? 13.994 -10.070 4.752 1.00 97.50 74 ARG A CA 1
ATOM 613 C C . ARG A 1 74 ? 14.358 -10.212 6.221 1.00 97.50 74 ARG A C 1
ATOM 615 O O . ARG A 1 74 ? 15.301 -10.929 6.544 1.00 97.50 74 ARG A O 1
ATOM 622 N N . ARG A 1 75 ? 13.608 -9.556 7.103 1.00 96.94 75 ARG A N 1
ATOM 623 C CA . ARG A 1 75 ? 13.872 -9.557 8.546 1.00 96.94 75 ARG A CA 1
ATOM 624 C C . ARG A 1 75 ? 12.575 -9.661 9.330 1.00 96.94 75 ARG A C 1
ATOM 626 O O . ARG A 1 75 ? 11.652 -8.886 9.094 1.00 96.94 75 ARG A O 1
ATOM 633 N N . SER A 1 76 ? 12.523 -10.574 10.293 1.00 96.94 76 SER A N 1
ATOM 634 C CA . SER A 1 76 ? 11.386 -10.678 11.208 1.00 96.94 76 SER A CA 1
ATOM 635 C C . SER A 1 76 ? 11.256 -9.425 12.075 1.00 96.94 76 SER A C 1
ATOM 637 O O . SER A 1 76 ? 12.245 -8.848 12.532 1.00 96.94 76 SER A O 1
ATOM 639 N N . LEU A 1 77 ? 10.017 -9.018 12.312 1.00 95.62 77 LEU A N 1
ATOM 640 C CA . LEU A 1 77 ? 9.619 -7.933 13.197 1.00 95.62 77 LEU A CA 1
ATOM 641 C C . LEU A 1 77 ? 8.720 -8.492 14.317 1.00 95.62 77 LEU A C 1
ATOM 643 O O . LEU A 1 77 ? 8.193 -9.600 14.193 1.00 95.62 77 LEU A O 1
ATOM 647 N N . PRO A 1 78 ? 8.520 -7.748 15.421 1.00 94.31 78 PRO A N 1
ATOM 648 C CA . PRO A 1 78 ? 7.535 -8.118 16.436 1.00 94.31 78 PRO A CA 1
ATOM 649 C C . PRO A 1 78 ? 6.129 -8.311 15.847 1.00 94.31 78 PRO A C 1
ATOM 651 O O . PRO A 1 78 ? 5.803 -7.730 14.815 1.00 94.31 78 PRO A O 1
ATOM 654 N N . ARG A 1 79 ? 5.267 -9.048 16.564 1.00 90.19 79 ARG A N 1
ATOM 655 C CA . ARG A 1 79 ? 3.867 -9.326 16.171 1.00 90.19 79 ARG A CA 1
ATOM 656 C C . ARG A 1 79 ? 3.742 -10.134 14.872 1.00 90.19 79 ARG A C 1
ATOM 658 O O . ARG A 1 79 ? 2.850 -9.865 14.073 1.00 90.19 79 ARG A O 1
ATOM 665 N N . ASP A 1 80 ? 4.651 -11.089 14.672 1.00 92.62 80 ASP A N 1
ATOM 666 C CA . ASP A 1 80 ? 4.667 -12.000 13.517 1.00 92.62 80 ASP A CA 1
ATOM 667 C C . ASP A 1 80 ? 4.684 -11.269 12.163 1.00 92.62 80 ASP A C 1
ATOM 669 O O . ASP A 1 80 ? 4.121 -11.721 11.164 1.00 92.62 80 ASP A O 1
ATOM 673 N N . GLN A 1 81 ? 5.334 -10.103 12.136 1.00 95.44 81 GLN A N 1
ATOM 674 C CA . GLN A 1 81 ? 5.518 -9.297 10.936 1.00 95.44 81 GLN A CA 1
ATOM 675 C C . GLN A 1 81 ? 6.872 -9.585 10.285 1.00 95.44 81 GLN A C 1
ATOM 677 O O . GLN A 1 81 ? 7.820 -10.036 10.928 1.00 95.44 81 GLN A O 1
ATOM 682 N N . ILE A 1 82 ? 6.988 -9.273 8.996 1.00 97.12 82 ILE A N 1
ATOM 683 C CA . ILE A 1 82 ? 8.232 -9.397 8.234 1.00 97.12 82 ILE A CA 1
ATOM 684 C C . ILE A 1 82 ? 8.482 -8.082 7.501 1.00 97.12 82 ILE A C 1
ATOM 686 O O . ILE A 1 82 ? 7.644 -7.625 6.730 1.00 97.12 82 ILE A O 1
ATOM 690 N N . LEU A 1 83 ? 9.656 -7.492 7.714 1.00 97.31 83 LEU A N 1
ATOM 691 C CA . LEU A 1 83 ? 10.177 -6.433 6.860 1.00 97.31 83 LEU A CA 1
ATOM 692 C C . LEU A 1 83 ? 10.799 -7.061 5.614 1.00 97.31 83 LEU A C 1
ATOM 694 O O . LEU A 1 83 ? 11.719 -7.871 5.730 1.00 97.31 83 LEU A O 1
ATOM 698 N N . VAL A 1 84 ? 10.350 -6.644 4.436 1.00 97.56 84 VAL A N 1
ATOM 699 C CA . VAL A 1 84 ? 10.971 -6.965 3.150 1.00 97.56 84 VAL A CA 1
ATOM 700 C C . VAL A 1 84 ? 11.478 -5.667 2.533 1.00 97.56 84 VAL A C 1
ATOM 702 O O . VAL A 1 84 ? 10.689 -4.872 2.020 1.00 97.56 84 VAL A O 1
ATOM 705 N N . ARG A 1 85 ? 12.796 -5.444 2.583 1.00 98.00 85 ARG A N 1
ATOM 706 C CA . ARG A 1 85 ? 13.426 -4.317 1.886 1.00 98.00 85 ARG A CA 1
ATOM 707 C C . ARG A 1 85 ? 13.656 -4.689 0.437 1.00 98.00 85 ARG A C 1
ATOM 709 O O . ARG A 1 85 ? 14.254 -5.727 0.154 1.00 98.00 85 ARG A O 1
ATOM 716 N N . SER A 1 86 ? 13.214 -3.832 -0.466 1.00 97.25 86 SER A N 1
ATOM 717 C CA . SER A 1 86 ? 13.312 -4.021 -1.907 1.00 97.25 86 SER A CA 1
ATOM 718 C C . SER A 1 86 ? 13.751 -2.736 -2.598 1.00 97.25 86 SER A C 1
ATOM 720 O O . SER A 1 86 ? 13.677 -1.647 -2.027 1.00 97.25 86 SER A O 1
ATOM 722 N N . LYS A 1 87 ? 14.209 -2.857 -3.839 1.00 97.06 87 LYS A N 1
ATOM 723 C CA . LYS A 1 87 ? 14.545 -1.730 -4.705 1.00 97.06 87 LYS A CA 1
ATOM 724 C C . LYS A 1 87 ? 13.900 -1.908 -6.069 1.00 97.06 87 LYS A C 1
ATOM 726 O O . LYS A 1 87 ? 13.956 -3.000 -6.626 1.00 97.06 87 LYS A O 1
ATOM 731 N N . LEU A 1 88 ? 13.346 -0.829 -6.613 1.00 94.25 88 LEU A N 1
ATOM 732 C CA . LEU A 1 88 ? 13.076 -0.710 -8.043 1.00 94.25 88 LEU A CA 1
ATOM 733 C C . LEU A 1 88 ? 14.270 0.002 -8.674 1.00 94.25 88 LEU A C 1
ATOM 735 O O . LEU A 1 88 ? 14.575 1.142 -8.327 1.00 94.25 88 LEU A O 1
ATOM 739 N N . ILE A 1 89 ? 14.966 -0.693 -9.560 1.00 95.50 89 ILE A N 1
ATOM 740 C CA . ILE A 1 89 ? 16.108 -0.189 -10.311 1.00 95.50 89 ILE A CA 1
ATOM 741 C C . ILE A 1 89 ? 15.580 0.206 -11.690 1.00 95.50 89 ILE A C 1
ATOM 743 O O . ILE A 1 89 ? 15.242 -0.695 -12.463 1.00 95.50 89 ILE A O 1
ATOM 747 N N . PRO A 1 90 ? 15.448 1.506 -11.995 1.00 91.38 90 PRO A N 1
ATOM 748 C CA . PRO A 1 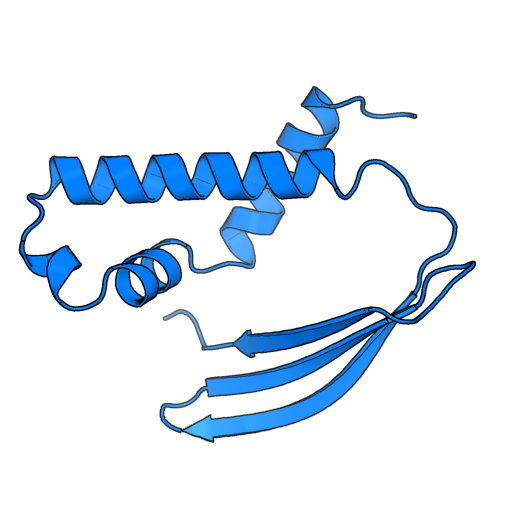90 ? 15.019 1.936 -13.316 1.00 91.38 90 PRO A CA 1
ATOM 749 C C . PRO A 1 90 ? 16.112 1.686 -14.367 1.00 91.38 90 PRO A C 1
ATOM 751 O O . PRO A 1 90 ? 17.273 1.464 -14.017 1.00 91.38 90 PRO A O 1
ATOM 754 N N . ALA A 1 91 ? 15.748 1.717 -15.652 1.00 90.12 91 ALA A N 1
ATOM 755 C CA . ALA A 1 91 ? 16.724 1.625 -16.743 1.00 90.12 91 ALA A CA 1
ATOM 756 C C . ALA A 1 91 ? 17.672 2.840 -16.784 1.00 90.12 91 ALA A C 1
ATOM 758 O O . ALA A 1 91 ? 18.838 2.698 -17.147 1.00 90.12 91 ALA A O 1
ATOM 759 N N . ASP A 1 92 ? 17.177 4.006 -16.361 1.00 87.19 92 ASP A N 1
ATOM 760 C CA . ASP A 1 92 ? 17.943 5.234 -16.160 1.00 87.19 92 ASP A CA 1
ATOM 761 C C . ASP A 1 92 ? 17.519 5.920 -14.848 1.00 87.19 92 ASP A C 1
ATOM 763 O O . ASP A 1 92 ? 16.356 5.869 -14.444 1.00 87.19 92 ASP A O 1
ATOM 767 N N . GLY A 1 93 ? 18.465 6.565 -14.168 1.00 87.38 93 GLY A N 1
ATOM 768 C CA . GLY A 1 93 ? 18.254 7.249 -12.894 1.00 87.38 93 GLY A CA 1
ATOM 769 C C . GLY A 1 93 ? 18.587 6.429 -11.642 1.00 87.38 93 GLY A C 1
ATOM 770 O O . GLY A 1 93 ? 19.269 5.404 -11.672 1.00 87.38 93 GLY A O 1
ATOM 771 N N . ASN A 1 94 ? 18.146 6.936 -10.487 1.00 94.06 94 ASN A N 1
ATOM 772 C CA . ASN A 1 94 ? 18.511 6.382 -9.183 1.00 94.06 94 ASN A CA 1
ATOM 773 C C . ASN A 1 94 ? 17.546 5.270 -8.733 1.00 94.06 94 ASN A C 1
ATOM 775 O O . ASN A 1 94 ? 16.333 5.419 -8.900 1.00 94.06 94 ASN A O 1
ATOM 779 N N . PRO A 1 95 ? 18.043 4.202 -8.075 1.00 94.06 95 PRO A N 1
ATOM 780 C CA . PRO A 1 95 ? 17.187 3.186 -7.471 1.00 94.06 95 PRO A CA 1
ATOM 781 C C . PRO A 1 95 ? 16.209 3.768 -6.445 1.00 94.06 95 PRO A C 1
ATOM 783 O O . PRO A 1 95 ? 16.579 4.595 -5.609 1.00 94.06 95 PRO A O 1
ATOM 786 N N . ILE A 1 96 ? 14.976 3.268 -6.461 1.00 94.12 96 ILE A N 1
ATOM 787 C CA . ILE A 1 96 ? 13.910 3.648 -5.533 1.00 94.12 96 ILE A CA 1
ATOM 788 C C . ILE A 1 96 ? 13.785 2.557 -4.470 1.00 94.12 96 ILE A C 1
ATOM 790 O O . ILE A 1 96 ? 13.589 1.388 -4.799 1.00 94.12 96 ILE A O 1
ATOM 794 N N . ASN A 1 97 ? 13.898 2.929 -3.194 1.00 96.31 97 ASN A N 1
ATOM 795 C CA . ASN A 1 97 ? 13.794 1.988 -2.077 1.00 96.31 97 ASN A CA 1
ATOM 796 C C . ASN A 1 97 ? 12.332 1.765 -1.669 1.00 96.31 97 ASN A C 1
ATOM 798 O O . ASN A 1 97 ? 11.564 2.719 -1.551 1.00 96.31 97 ASN A O 1
ATOM 802 N N . PHE A 1 98 ? 11.987 0.513 -1.375 1.00 95.19 98 PHE A N 1
ATOM 803 C CA . PHE A 1 98 ? 10.689 0.101 -0.852 1.00 95.19 98 PHE A CA 1
ATOM 804 C C . PHE A 1 98 ? 10.874 -0.770 0.389 1.00 95.19 98 PHE A C 1
ATOM 806 O O . PHE A 1 98 ? 11.482 -1.835 0.314 1.00 95.19 98 PHE A O 1
ATOM 813 N N . ASP A 1 99 ? 10.284 -0.358 1.506 1.00 96.50 99 ASP A N 1
ATOM 814 C CA . ASP A 1 99 ? 10.273 -1.131 2.748 1.00 96.50 99 ASP A CA 1
ATOM 815 C C . ASP A 1 99 ? 8.847 -1.629 3.010 1.00 96.50 99 ASP A C 1
ATOM 817 O O . ASP A 1 99 ? 7.981 -0.874 3.452 1.00 96.50 99 ASP A O 1
ATOM 821 N N . TYR A 1 100 ? 8.590 -2.908 2.723 1.00 95.69 100 TYR A N 1
ATOM 822 C CA . TYR A 1 100 ? 7.284 -3.520 2.968 1.00 95.69 100 TYR A CA 1
ATOM 823 C C . TYR A 1 100 ? 7.241 -4.152 4.350 1.00 95.69 100 TYR A C 1
ATOM 825 O O . TYR A 1 100 ? 8.043 -5.033 4.658 1.00 95.69 100 TYR A O 1
ATOM 833 N N . VAL A 1 101 ? 6.264 -3.751 5.160 1.00 95.81 101 VAL A N 1
ATOM 834 C CA . VAL A 1 101 ? 5.899 -4.474 6.380 1.00 95.81 101 VAL A CA 1
ATOM 835 C C . VAL A 1 101 ? 4.757 -5.414 6.033 1.00 95.81 101 VAL A C 1
ATOM 837 O O . VAL A 1 101 ? 3.630 -4.983 5.799 1.00 95.81 101 VAL A O 1
ATOM 840 N N . LEU A 1 102 ? 5.072 -6.701 5.967 1.00 95.50 102 LEU A N 1
ATOM 841 C CA . LEU A 1 102 ? 4.121 -7.757 5.668 1.00 95.50 102 LEU A CA 1
ATOM 842 C C . LEU A 1 102 ? 3.651 -8.408 6.964 1.00 95.50 102 LEU A C 1
ATOM 844 O O . LEU A 1 102 ? 4.417 -8.565 7.916 1.00 95.50 102 LEU A O 1
ATOM 848 N N . HIS A 1 103 ? 2.394 -8.825 6.978 1.00 92.81 103 HIS A N 1
ATOM 849 C CA . HIS A 1 103 ? 1.839 -9.694 8.003 1.00 92.81 103 HIS A CA 1
ATOM 850 C C . HIS A 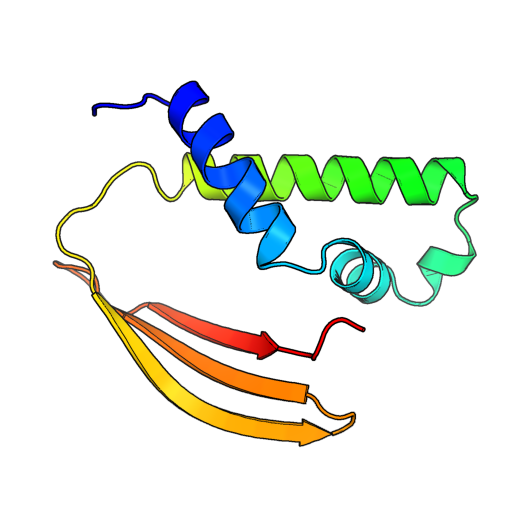1 103 ? 1.076 -10.820 7.318 1.00 92.81 103 HIS A C 1
ATOM 852 O O . HIS A 1 103 ? 0.608 -10.673 6.187 1.00 92.81 103 HIS A O 1
ATOM 858 N N . GLN A 1 104 ? 0.943 -11.951 8.001 1.00 84.38 104 GLN A N 1
ATOM 859 C CA . GLN A 1 104 ? 0.081 -13.012 7.512 1.00 84.38 104 GLN A CA 1
ATOM 860 C C . GLN A 1 104 ? -1.377 -12.566 7.675 1.00 84.38 104 GLN A C 1
ATOM 862 O O . GLN A 1 104 ? -1.819 -12.237 8.780 1.00 84.38 104 GLN A O 1
ATOM 867 N N . SER A 1 105 ? -2.119 -12.504 6.571 1.00 70.94 105 SER A N 1
ATOM 868 C CA . SER A 1 105 ? -3.575 -12.401 6.625 1.00 70.94 105 SER A CA 1
ATOM 869 C C . SER A 1 105 ? -4.117 -13.713 7.195 1.00 70.94 105 SER A C 1
ATOM 871 O O . SER A 1 105 ? -3.708 -14.784 6.738 1.00 70.94 105 SER A O 1
ATOM 873 N N . LYS A 1 106 ? -4.977 -13.627 8.213 1.00 53.88 106 LYS A N 1
ATOM 874 C CA . LYS A 1 106 ? -5.690 -14.794 8.750 1.00 53.88 106 LYS A CA 1
ATOM 875 C C . LYS A 1 106 ? -6.735 -15.305 7.768 1.00 53.88 106 LYS A C 1
ATOM 877 O O . LYS A 1 106 ? -7.298 -14.460 7.039 1.00 53.88 106 LYS A O 1
#

Radius of gyration: 16.38 Å; chains: 1; bounding box: 40×23×43 Å

Foldseek 3Di:
DPQPLVNQLVVQLVVCVVPDPLLVVVCVVCPPVCVVDDPVRSVVVSVVSSSVVSSVCSVVPVDDPPKDKAFDDWDADPPQWIWTWMWTHHPDDDIDIDTDTDHDDD

Sequence (106 aa):
DELGYRGRLELMTPIINRSHDIDTIIRSILGANWNKLDGEQQQKITETFRKLSIATYAERFDRYEGERFEVIERRSLPRDQILVRSKLIPADGNPINFDYVLHQSK

InterPro domains:
  IPR008869 Toluene tolerance Ttg2/phospholipid-binding protein MlaC [PF05494] (8-105)
  IPR042245 Tgt2/MlaC superfamily [G3DSA:3.10.450.710] (5-106)

Secondary structure (DSSP, 8-state):
--SHHHHHHHHHHHHHHHH--HHHHHHHHHGGGGGGS-HHHHHHHHHHHHHHHHHHHHHH-S--SS-EEEEEEEEEETTTEEEEEEEEE-SSSPPEEEEEEEE---

pLDDT: mean 93.81, std 7.25, range [53.88, 98.44]